Protein AF-A0A4S2T7N6-F1 (afdb_monomer_lite)

Secondary structure (DSSP, 8-state):
-------HHHHHHHIIIIIHHHHHHHHHHH--SHHHHHHHHHHHHHHHHHHHHHHHT-TT--HHHHHHHHHHHHHHHHHHHTTTTGGGTHHHHHHHHHHTT-

Foldseek 3Di:
DPDPDPDPLVVLCCCLVPVLVVVLVCLVPPPPDPLVSQLVNLLSVLVNVLSVVVSVVDPPDDNVVSVVVSVVVSVVSSCVVVVVCVVVCVVVVVVVVVVVVD

Radius of gyration: 18.23 Å; chains: 1; bounding box: 43×37×41 Å

Sequence (102 aa):
MNPITLDAAYWYGLLTAFVLPVLVGLVTTRVTHPGTKAVILLALSAADSFIVELAAGTPGWSARNALVITAVNFVVAVATHFGLWKPTGVAHRAQDAFVKAA

Structure (mmCIF, N/CA/C/O backbone):
data_AF-A0A4S2T7N6-F1
#
_entry.id   AF-A0A4S2T7N6-F1
#
loop_
_atom_site.group_PDB
_atom_site.id
_atom_site.type_symbol
_atom_site.label_atom_id
_atom_site.label_alt_id
_atom_site.label_comp_id
_atom_site.label_asym_id
_atom_site.label_entity_id
_atom_site.label_seq_id
_atom_site.pdbx_PDB_ins_code
_atom_site.Cartn_x
_atom_site.Cartn_y
_atom_site.Cartn_z
_atom_site.occupancy
_atom_site.B_iso_or_equiv
_atom_site.auth_seq_id
_atom_site.auth_comp_id
_atom_site.auth_asym_id
_atom_site.auth_atom_id
_atom_site.pdbx_PDB_model_num
ATOM 1 N N . MET A 1 1 ? 28.420 12.374 -15.843 1.00 50.41 1 MET A N 1
ATOM 2 C CA . MET A 1 1 ? 27.076 12.773 -15.375 1.00 50.41 1 MET A CA 1
ATOM 3 C C . MET A 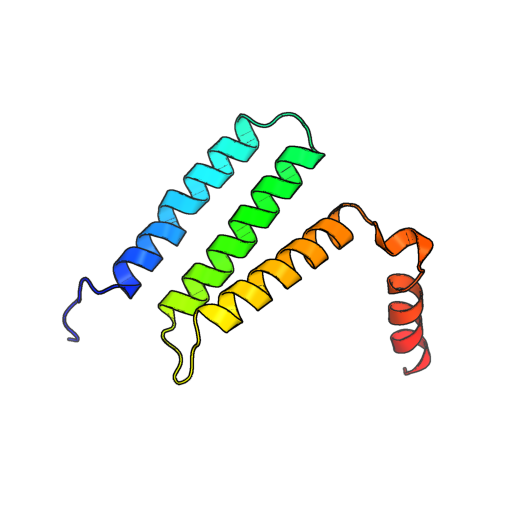1 1 ? 26.076 11.902 -16.107 1.00 50.41 1 MET A C 1
ATOM 5 O O . MET A 1 1 ? 26.020 12.005 -17.325 1.00 50.41 1 MET A O 1
ATOM 9 N N . ASN A 1 2 ? 25.361 11.012 -15.413 1.00 58.47 2 ASN A N 1
ATOM 10 C CA . ASN A 1 2 ? 24.216 10.349 -16.041 1.00 58.47 2 ASN A CA 1
ATOM 11 C C . ASN A 1 2 ? 23.169 11.431 -16.352 1.00 58.47 2 ASN A C 1
ATOM 13 O O . ASN A 1 2 ? 22.886 12.240 -15.464 1.00 58.47 2 ASN A O 1
ATOM 17 N N . PRO A 1 3 ? 22.630 11.501 -17.579 1.00 67.12 3 PRO A N 1
ATOM 18 C CA . PRO A 1 3 ? 21.542 12.419 -17.878 1.00 67.12 3 PRO A CA 1
ATOM 19 C C . PRO A 1 3 ? 20.336 12.072 -16.998 1.00 67.12 3 PRO A C 1
ATOM 21 O O . PRO A 1 3 ? 20.011 10.896 -16.826 1.00 67.12 3 PRO A O 1
ATOM 24 N N . ILE A 1 4 ? 19.677 13.089 -16.433 1.00 73.00 4 ILE A N 1
ATOM 25 C CA . ILE A 1 4 ? 18.376 12.888 -15.789 1.00 73.00 4 ILE A CA 1
ATOM 26 C C . ILE A 1 4 ? 17.404 12.493 -16.896 1.00 73.00 4 ILE A C 1
ATOM 28 O O . ILE A 1 4 ? 17.141 13.274 -17.810 1.00 73.00 4 ILE A O 1
ATOM 32 N N . THR A 1 5 ? 16.925 11.257 -16.840 1.00 76.31 5 THR A N 1
ATOM 33 C CA . THR A 1 5 ? 15.943 10.728 -17.780 1.00 76.31 5 THR A CA 1
ATOM 34 C C . THR A 1 5 ? 14.576 10.768 -17.109 1.00 76.31 5 THR A C 1
ATOM 36 O O . THR A 1 5 ? 14.415 10.327 -15.975 1.00 76.31 5 THR A O 1
ATOM 39 N N . LEU A 1 6 ? 13.594 11.367 -17.789 1.00 84.50 6 LEU A N 1
ATOM 40 C CA . LEU A 1 6 ? 12.190 11.368 -17.366 1.00 84.50 6 LEU A CA 1
ATOM 41 C C . LEU A 1 6 ? 11.553 10.041 -17.790 1.00 84.50 6 LEU A C 1
ATOM 43 O O . LEU A 1 6 ? 10.723 9.990 -18.698 1.00 84.50 6 LEU A O 1
ATOM 47 N N . ASP A 1 7 ? 12.036 8.958 -17.198 1.00 86.62 7 ASP A N 1
ATOM 48 C CA . ASP A 1 7 ? 11.578 7.606 -17.475 1.00 86.62 7 ASP A CA 1
ATOM 49 C C . ASP A 1 7 ? 10.348 7.238 -16.626 1.00 86.62 7 ASP A C 1
ATOM 51 O O . ASP A 1 7 ? 9.807 8.041 -15.863 1.00 86.62 7 ASP A O 1
ATOM 55 N N . ALA A 1 8 ? 9.863 6.007 -16.779 1.00 84.94 8 ALA A N 1
ATOM 56 C CA . ALA A 1 8 ? 8.728 5.533 -15.997 1.00 84.94 8 ALA A CA 1
ATOM 57 C C . ALA A 1 8 ? 9.022 5.549 -14.483 1.00 84.94 8 ALA A C 1
ATOM 59 O O . ALA A 1 8 ? 8.133 5.878 -13.701 1.00 84.94 8 ALA A O 1
ATOM 60 N N . ALA A 1 9 ? 10.263 5.260 -14.070 1.00 84.88 9 ALA A N 1
ATOM 61 C CA . ALA A 1 9 ? 10.665 5.263 -12.666 1.00 84.88 9 ALA A CA 1
ATOM 62 C C . ALA A 1 9 ? 10.555 6.663 -12.041 1.00 84.88 9 ALA A C 1
ATOM 64 O O . ALA A 1 9 ? 10.067 6.785 -10.914 1.00 84.88 9 ALA A O 1
ATOM 65 N N . TYR A 1 10 ? 10.903 7.721 -12.782 1.00 88.25 10 TYR A N 1
ATOM 66 C CA . TYR A 1 10 ? 10.676 9.104 -12.354 1.00 88.25 10 TYR A CA 1
ATOM 67 C C . TYR A 1 10 ? 9.190 9.382 -12.067 1.00 88.25 10 TYR A C 1
ATOM 69 O O . TYR A 1 10 ? 8.844 9.908 -11.006 1.00 88.25 10 TYR A O 1
ATOM 77 N N . TRP A 1 11 ? 8.296 8.991 -12.980 1.00 90.25 11 TRP A N 1
ATOM 78 C CA . TRP A 1 11 ? 6.855 9.211 -12.817 1.00 90.25 11 TRP A CA 1
ATOM 79 C C . TRP A 1 11 ? 6.247 8.375 -11.687 1.00 90.25 11 TRP A C 1
ATOM 81 O O . TRP A 1 11 ? 5.393 8.879 -10.953 1.00 90.25 11 TRP A O 1
ATOM 91 N N . TYR A 1 12 ? 6.709 7.138 -11.490 1.00 91.56 12 TYR A N 1
ATOM 92 C CA . TYR A 1 12 ? 6.313 6.328 -10.336 1.00 91.56 12 TYR A CA 1
ATOM 93 C C . TYR A 1 12 ? 6.793 6.944 -9.019 1.00 91.56 12 TYR A C 1
ATOM 95 O O . TYR A 1 12 ? 6.015 7.013 -8.070 1.00 91.56 12 TYR A O 1
ATOM 103 N N . GLY A 1 13 ? 8.020 7.471 -8.973 1.00 88.94 13 GLY A N 1
ATOM 104 C CA . GLY A 1 13 ? 8.536 8.197 -7.811 1.00 88.94 13 GLY A CA 1
ATOM 105 C C . GLY A 1 13 ? 7.724 9.452 -7.481 1.00 88.94 13 GLY A C 1
ATOM 106 O O . GLY A 1 13 ? 7.451 9.722 -6.315 1.00 88.94 13 GLY A O 1
ATOM 107 N N . LEU A 1 14 ? 7.269 10.200 -8.491 1.00 91.31 14 LEU A N 1
ATOM 108 C CA . LEU A 1 14 ? 6.382 11.349 -8.276 1.00 91.31 14 LEU A CA 1
ATOM 109 C C . LEU A 1 14 ? 5.012 10.919 -7.721 1.00 91.31 14 LEU A C 1
ATOM 111 O O . LEU A 1 14 ? 4.464 11.567 -6.824 1.00 91.31 14 LEU A O 1
ATOM 115 N N . LEU A 1 15 ? 4.464 9.818 -8.239 1.00 92.44 15 LEU A N 1
ATOM 116 C CA . LEU A 1 15 ? 3.195 9.255 -7.784 1.00 92.44 15 LEU A CA 1
ATOM 117 C C . LEU A 1 15 ? 3.264 8.844 -6.301 1.00 92.44 15 LEU A C 1
ATOM 119 O O . LEU A 1 15 ? 2.369 9.197 -5.528 1.00 92.44 15 LEU A O 1
ATOM 123 N N . THR A 1 16 ? 4.332 8.159 -5.886 1.00 92.19 16 THR A N 1
ATOM 124 C CA . THR A 1 16 ? 4.511 7.705 -4.496 1.00 92.19 16 THR A CA 1
ATOM 125 C C . THR A 1 16 ? 4.894 8.831 -3.542 1.00 92.19 16 THR A C 1
ATOM 127 O O . THR A 1 16 ? 4.392 8.876 -2.422 1.00 92.19 16 THR A O 1
ATOM 130 N N . ALA A 1 17 ? 5.708 9.795 -3.978 1.00 92.44 17 ALA A N 1
ATOM 131 C CA . ALA A 1 17 ? 6.172 10.882 -3.116 1.00 92.44 17 ALA A CA 1
ATOM 132 C C . ALA A 1 17 ? 5.134 11.995 -2.894 1.00 92.44 17 ALA A C 1
ATOM 134 O O . ALA A 1 17 ? 5.199 12.688 -1.879 1.00 92.44 17 ALA A O 1
ATOM 135 N N . PHE A 1 18 ? 4.196 12.196 -3.825 1.00 94.62 18 PHE A N 1
ATOM 136 C CA . PHE A 1 18 ? 3.232 13.299 -3.744 1.00 94.62 18 PHE A CA 1
ATOM 137 C C . PHE A 1 18 ? 1.776 12.833 -3.722 1.00 94.62 18 PHE A C 1
ATOM 139 O O . PHE A 1 18 ? 1.035 13.153 -2.791 1.00 94.62 18 PHE A O 1
ATOM 146 N N . VAL A 1 19 ? 1.349 12.062 -4.723 1.00 94.38 19 VAL A N 1
ATOM 147 C CA . VAL A 1 19 ? -0.072 11.712 -4.888 1.00 94.38 19 VAL A CA 1
ATOM 148 C C . VAL A 1 19 ? -0.551 10.800 -3.759 1.00 94.38 19 VAL A C 1
ATOM 150 O O . VAL A 1 19 ? -1.606 11.049 -3.173 1.00 94.38 19 VAL A O 1
ATOM 153 N N . LEU A 1 20 ? 0.232 9.779 -3.409 1.00 95.38 20 LEU A N 1
ATOM 154 C CA . LEU A 1 20 ? -0.100 8.847 -2.328 1.00 95.38 20 LEU A CA 1
ATOM 155 C C . LEU A 1 20 ? -0.269 9.547 -0.964 1.00 95.38 20 LEU A C 1
ATOM 157 O O . LEU A 1 20 ? -1.327 9.375 -0.352 1.00 95.38 20 LEU A O 1
ATOM 161 N N . PRO A 1 21 ? 0.667 10.399 -0.501 1.00 95.06 21 PRO A N 1
ATOM 162 C CA . PRO A 1 21 ? 0.491 11.182 0.721 1.00 95.06 21 PRO A CA 1
ATOM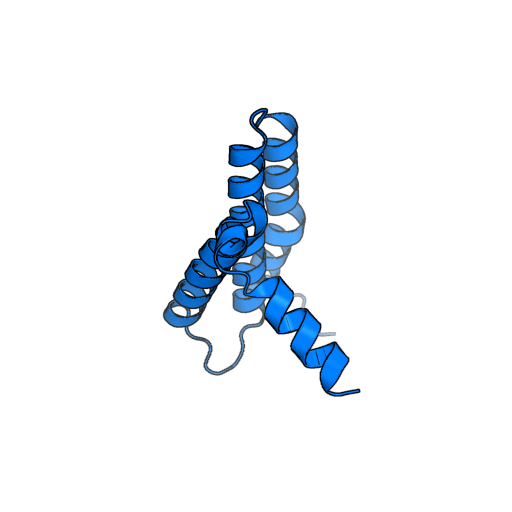 163 C C . PRO A 1 21 ? -0.753 12.076 0.717 1.00 95.06 21 PRO A C 1
ATOM 165 O O . PRO A 1 21 ? -1.433 12.178 1.740 1.00 95.06 21 PRO A O 1
ATOM 168 N N . VAL A 1 22 ? -1.102 12.684 -0.423 1.00 97.44 22 VAL A N 1
ATOM 169 C CA . VAL A 1 22 ? -2.329 13.491 -0.552 1.00 97.44 22 VAL A CA 1
ATOM 170 C C . VAL A 1 22 ? -3.577 12.627 -0.368 1.00 97.44 22 VAL A C 1
ATOM 172 O O . VAL A 1 22 ? -4.484 13.011 0.375 1.00 97.44 22 VAL A O 1
ATOM 175 N N . LEU A 1 23 ? -3.623 11.441 -0.981 1.00 97.25 23 LEU A N 1
ATOM 176 C CA . LEU A 1 23 ? -4.730 10.495 -0.799 1.00 97.25 23 LEU A CA 1
ATOM 177 C C . LEU A 1 23 ? -4.828 10.016 0.655 1.00 97.25 23 LEU A C 1
ATOM 179 O O . LEU A 1 23 ? -5.924 9.982 1.215 1.00 97.25 23 LEU A O 1
ATOM 183 N N . VAL A 1 24 ? -3.699 9.715 1.299 1.00 96.75 24 VAL A N 1
ATOM 184 C CA . VAL A 1 24 ? -3.653 9.360 2.727 1.00 96.75 24 VAL A CA 1
ATOM 185 C C . VAL A 1 24 ? -4.189 10.508 3.591 1.00 96.75 24 VAL A C 1
ATOM 187 O O . VAL A 1 24 ? -5.031 10.285 4.467 1.00 96.75 24 VAL A O 1
ATOM 190 N N . GLY A 1 25 ? -3.774 11.747 3.319 1.00 96.69 25 GLY A N 1
ATOM 191 C CA . GLY A 1 25 ? -4.281 12.947 3.988 1.00 96.69 25 GLY A CA 1
ATOM 192 C C . GLY A 1 25 ? -5.793 13.125 3.808 1.00 96.69 25 GLY A C 1
ATOM 193 O O . GLY A 1 25 ? -6.521 13.381 4.768 1.00 96.69 25 GLY A O 1
ATOM 194 N N . LEU A 1 26 ? -6.307 12.903 2.600 1.00 97.44 26 LEU A N 1
ATOM 195 C CA . LEU A 1 26 ? -7.741 12.964 2.316 1.00 97.44 26 LEU A CA 1
ATOM 196 C C . LEU A 1 26 ? -8.525 11.891 3.086 1.00 97.44 26 LEU A C 1
ATOM 198 O O . LEU A 1 26 ? -9.559 12.178 3.689 1.00 97.44 26 LEU A O 1
ATOM 202 N N . VAL A 1 27 ? -8.032 10.655 3.104 1.00 97.44 27 VAL A N 1
ATOM 203 C CA . VAL A 1 27 ? -8.686 9.535 3.797 1.00 97.44 27 VAL A CA 1
ATOM 204 C C . VAL A 1 27 ? -8.692 9.757 5.305 1.00 97.44 27 VAL A C 1
ATOM 206 O O . VAL A 1 27 ? -9.716 9.572 5.965 1.00 97.44 27 VAL A O 1
ATOM 209 N N . THR A 1 28 ? -7.566 10.198 5.860 1.00 96.44 28 THR A N 1
ATOM 210 C CA . THR A 1 28 ? -7.433 10.438 7.302 1.00 96.44 28 THR A CA 1
ATOM 211 C C . THR A 1 28 ? -8.322 11.582 7.788 1.00 96.44 28 THR A C 1
ATOM 213 O O . THR A 1 28 ? -8.850 11.478 8.900 1.00 96.44 28 THR A O 1
ATOM 216 N N . THR A 1 29 ? -8.556 12.600 6.951 1.00 97.62 29 THR A N 1
ATOM 217 C CA . THR A 1 29 ? -9.393 13.772 7.266 1.00 97.62 29 THR A CA 1
ATOM 218 C C . THR A 1 29 ? -10.882 13.582 6.970 1.00 97.62 29 THR A C 1
ATOM 220 O O . THR A 1 29 ? -11.713 14.099 7.715 1.00 97.62 29 THR A O 1
ATOM 223 N N . ARG A 1 30 ? -11.253 12.863 5.902 1.00 97.56 30 ARG A N 1
ATOM 224 C CA . ARG A 1 30 ? -12.655 12.768 5.440 1.00 97.56 30 ARG A CA 1
ATOM 225 C C . ARG A 1 30 ? -13.362 11.486 5.856 1.00 97.56 30 ARG A C 1
ATOM 227 O O . ARG A 1 30 ? -14.583 11.496 5.986 1.00 97.56 30 ARG A O 1
ATOM 234 N N . VAL A 1 31 ? -12.636 10.391 6.077 1.00 97.12 31 VAL A N 1
ATOM 235 C CA . VAL A 1 31 ? -13.247 9.126 6.502 1.00 97.12 31 VAL A CA 1
ATOM 236 C C . VAL A 1 31 ? -13.337 9.113 8.023 1.00 97.12 31 VAL A C 1
ATOM 238 O O . VAL A 1 31 ? -12.325 9.154 8.716 1.00 97.12 31 VAL A O 1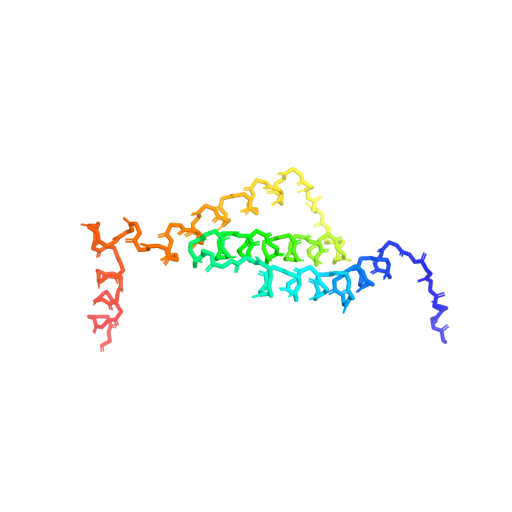
ATOM 241 N N . THR A 1 32 ? -14.546 9.065 8.570 1.00 96.06 32 THR A N 1
ATOM 242 C CA . THR A 1 32 ? -14.762 9.088 10.027 1.00 96.06 32 THR A CA 1
ATOM 243 C C . THR A 1 32 ? -14.873 7.690 10.622 1.00 96.06 32 THR A C 1
ATOM 245 O O . THR A 1 32 ? -14.422 7.464 11.742 1.00 96.06 32 THR A O 1
ATOM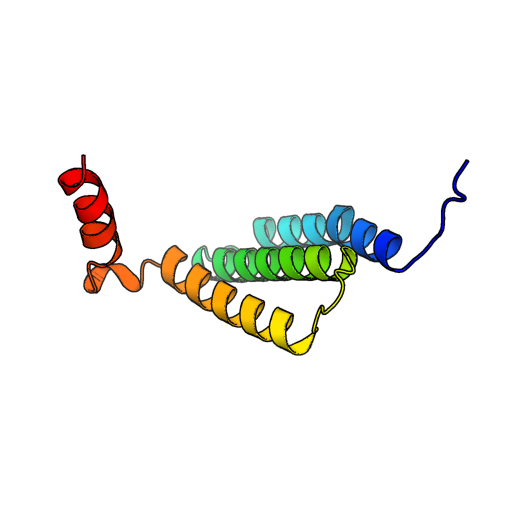 248 N N . HIS A 1 33 ? -15.405 6.726 9.865 1.00 96.69 33 HIS A N 1
ATOM 249 C CA . HIS A 1 33 ? -15.531 5.351 10.330 1.00 96.69 33 HIS A CA 1
ATOM 250 C C . HIS A 1 33 ? -14.146 4.677 10.429 1.00 96.69 33 HIS A C 1
ATOM 252 O O . HIS A 1 33 ? -13.450 4.574 9.412 1.00 96.69 33 HIS A O 1
ATOM 258 N N . PRO A 1 34 ? -13.744 4.161 11.607 1.00 93.25 34 PRO A N 1
ATOM 259 C CA . PRO A 1 34 ? -12.392 3.643 11.827 1.00 93.25 34 PRO A CA 1
ATOM 260 C C . PRO A 1 34 ? -12.077 2.425 10.951 1.00 93.25 34 PRO A C 1
ATOM 262 O O . PRO A 1 34 ? -11.008 2.367 10.353 1.00 93.25 34 PRO A O 1
ATOM 265 N N . GLY A 1 35 ? -13.031 1.499 10.792 1.00 94.06 35 GLY A N 1
ATOM 266 C CA . GLY A 1 35 ? -12.861 0.321 9.931 1.00 94.06 35 GLY A CA 1
ATOM 267 C C . GLY A 1 35 ? -12.656 0.678 8.455 1.00 94.06 35 GLY A C 1
ATOM 268 O O . GLY A 1 35 ? -11.648 0.311 7.864 1.00 94.06 35 GLY A O 1
ATOM 269 N N . THR A 1 36 ? -13.564 1.456 7.861 1.00 95.81 36 THR A N 1
ATOM 270 C CA . THR A 1 36 ? -13.430 1.958 6.487 1.00 95.81 36 THR A CA 1
ATOM 271 C C . THR A 1 36 ? -12.130 2.725 6.267 1.00 95.81 36 THR A C 1
ATOM 273 O O . THR A 1 36 ? -11.450 2.488 5.271 1.00 95.81 36 THR A O 1
ATOM 276 N N . LYS A 1 37 ? -11.742 3.600 7.208 1.00 97.12 37 LYS A N 1
ATOM 277 C CA . LYS A 1 37 ? -10.460 4.315 7.145 1.00 97.12 37 LYS A CA 1
ATOM 278 C C . LYS A 1 37 ? -9.298 3.331 7.065 1.00 97.12 37 LYS A C 1
ATOM 280 O O . LYS A 1 37 ? -8.462 3.461 6.178 1.00 97.12 37 LYS A O 1
ATOM 285 N N . ALA A 1 38 ? -9.270 2.338 7.949 1.00 96.19 38 ALA A N 1
ATOM 286 C CA . ALA A 1 38 ? -8.219 1.334 7.963 1.00 96.19 38 ALA A CA 1
ATOM 287 C C . ALA A 1 38 ? -8.137 0.545 6.653 1.00 96.19 38 ALA A C 1
ATOM 289 O O . ALA A 1 38 ? -7.051 0.415 6.101 1.00 96.19 38 ALA A O 1
ATOM 290 N N . VAL A 1 39 ? -9.264 0.073 6.113 1.00 97.06 39 VAL A N 1
ATOM 291 C CA . VAL A 1 39 ? -9.285 -0.683 4.847 1.00 97.06 39 VAL A CA 1
ATOM 292 C C . VAL A 1 39 ? -8.749 0.155 3.687 1.00 97.06 39 VAL A C 1
ATOM 294 O O . VAL A 1 39 ? -7.937 -0.338 2.907 1.00 97.06 39 VAL A O 1
ATOM 297 N N . ILE A 1 40 ? -9.155 1.424 3.583 1.00 97.38 40 ILE A N 1
ATOM 298 C CA . ILE A 1 40 ? -8.672 2.306 2.514 1.00 97.38 40 ILE A CA 1
ATOM 299 C C . ILE A 1 40 ? -7.174 2.5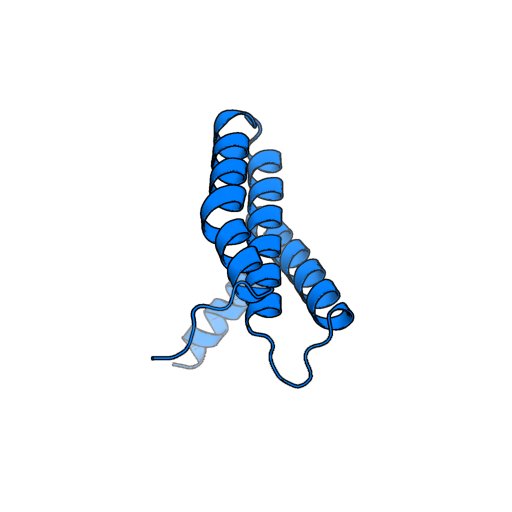82 2.679 1.00 97.38 40 ILE A C 1
ATOM 301 O O . ILE A 1 40 ? -6.433 2.518 1.702 1.00 97.38 40 ILE A O 1
ATOM 305 N N . LEU A 1 41 ? -6.704 2.847 3.900 1.00 96.88 41 LEU A N 1
ATOM 306 C CA . LEU A 1 41 ? -5.276 3.067 4.152 1.00 96.88 41 LEU A CA 1
ATOM 307 C C . LEU A 1 41 ? -4.438 1.813 3.870 1.00 96.88 41 LEU A C 1
ATOM 309 O O . LEU A 1 41 ? -3.357 1.923 3.297 1.00 96.88 41 LEU A O 1
ATOM 313 N N . LEU A 1 42 ? -4.947 0.625 4.203 1.00 95.94 42 LEU A N 1
ATOM 314 C CA . LEU A 1 42 ? -4.316 -0.649 3.849 1.00 95.94 42 LEU A CA 1
ATOM 315 C C . LEU A 1 42 ? -4.250 -0.843 2.331 1.00 95.94 42 LEU A C 1
ATOM 317 O O . LEU A 1 42 ? -3.226 -1.288 1.818 1.00 95.94 42 LEU A O 1
ATOM 321 N N . ALA A 1 43 ? -5.306 -0.476 1.603 1.00 96.25 43 ALA A N 1
ATOM 322 C CA . ALA A 1 43 ? -5.315 -0.542 0.145 1.00 96.25 43 ALA A CA 1
ATOM 323 C C . ALA A 1 43 ? -4.294 0.428 -0.472 1.00 96.25 43 ALA A C 1
ATOM 325 O O . ALA A 1 43 ? -3.566 0.047 -1.385 1.00 96.25 43 ALA A O 1
ATOM 326 N N . LEU A 1 44 ? -4.191 1.654 0.056 1.00 96.50 44 LEU A N 1
ATOM 327 C CA . LEU A 1 44 ? -3.190 2.632 -0.383 1.00 96.50 44 LEU A CA 1
ATOM 328 C C . LEU A 1 44 ? -1.760 2.155 -0.101 1.00 96.50 44 LEU A C 1
ATOM 330 O O . LEU A 1 44 ? -0.898 2.296 -0.961 1.00 96.50 44 LEU A O 1
ATOM 334 N N . SER A 1 45 ? -1.515 1.535 1.055 1.00 95.12 45 SER A N 1
ATOM 335 C CA . SER A 1 45 ? -0.211 0.944 1.386 1.00 95.12 45 SER A CA 1
ATOM 336 C C . SER A 1 45 ? 0.156 -0.229 0.466 1.00 95.12 45 SER A C 1
ATOM 338 O O . SER A 1 45 ? 1.303 -0.342 0.028 1.00 95.12 45 SER A O 1
ATOM 340 N N . ALA A 1 46 ? -0.817 -1.079 0.125 1.00 95.19 46 ALA A N 1
ATOM 341 C CA . ALA A 1 46 ? -0.618 -2.168 -0.826 1.00 95.19 46 ALA A CA 1
ATOM 342 C C . ALA A 1 46 ? -0.314 -1.642 -2.242 1.00 95.19 46 ALA A C 1
ATOM 344 O O . ALA A 1 46 ? 0.572 -2.167 -2.916 1.00 95.19 46 ALA A O 1
ATOM 345 N N . ALA A 1 47 ? -1.010 -0.584 -2.671 1.00 95.06 47 ALA A N 1
ATOM 346 C CA . ALA A 1 47 ? -0.764 0.076 -3.949 1.00 95.06 47 ALA A CA 1
ATOM 347 C C . ALA A 1 47 ? 0.627 0.726 -4.006 1.00 95.06 47 ALA A C 1
ATOM 349 O O . ALA A 1 47 ? 1.328 0.547 -4.997 1.00 95.06 47 ALA A O 1
ATOM 350 N N . ASP A 1 48 ? 1.046 1.420 -2.945 1.00 93.94 48 ASP A N 1
ATOM 351 C CA . ASP A 1 48 ? 2.388 2.008 -2.834 1.00 93.94 48 ASP A CA 1
ATOM 352 C C . ASP A 1 48 ? 3.481 0.943 -2.980 1.00 93.94 48 ASP A C 1
ATOM 354 O O . ASP A 1 48 ? 4.348 1.049 -3.845 1.00 93.94 48 ASP A O 1
ATOM 358 N N . SER A 1 49 ? 3.362 -0.158 -2.232 1.00 90.81 49 SER A N 1
ATOM 359 C CA . SER A 1 49 ? 4.312 -1.277 -2.311 1.00 90.81 49 SER A CA 1
ATOM 360 C C . SER A 1 49 ? 4.402 -1.865 -3.727 1.00 90.81 49 SER A C 1
ATOM 362 O O . SER A 1 49 ? 5.497 -2.132 -4.218 1.00 90.81 49 SER A O 1
ATOM 364 N N . PHE A 1 50 ? 3.262 -2.023 -4.410 1.00 92.62 50 PHE A N 1
ATOM 365 C CA . PHE A 1 50 ? 3.220 -2.508 -5.793 1.00 92.62 50 PHE A CA 1
ATOM 366 C C . PHE A 1 50 ? 3.870 -1.526 -6.779 1.00 92.62 50 PHE A C 1
ATOM 368 O O . PHE A 1 50 ? 4.604 -1.949 -7.671 1.00 92.62 50 PHE A O 1
ATOM 375 N N . ILE A 1 51 ? 3.623 -0.220 -6.630 1.00 92.69 51 ILE A N 1
ATOM 376 C CA . ILE A 1 51 ? 4.218 0.815 -7.491 1.00 92.69 51 ILE A CA 1
ATOM 377 C C . ILE A 1 51 ? 5.737 0.863 -7.297 1.00 92.69 51 ILE A C 1
ATOM 379 O O . ILE A 1 51 ? 6.468 0.972 -8.280 1.00 92.69 51 ILE A O 1
ATOM 383 N N . VAL A 1 52 ? 6.219 0.745 -6.057 1.00 89.19 52 VAL A N 1
ATOM 384 C CA . VAL A 1 52 ? 7.656 0.685 -5.752 1.00 89.19 52 VAL A CA 1
ATOM 385 C C . VAL A 1 52 ? 8.305 -0.536 -6.405 1.00 89.19 52 VAL A C 1
ATOM 387 O O . VAL A 1 52 ? 9.358 -0.408 -7.030 1.00 89.19 52 VAL A O 1
ATOM 390 N N . GLU A 1 53 ? 7.672 -1.707 -6.318 1.00 88.56 53 GLU A N 1
ATOM 391 C CA . GLU A 1 53 ? 8.169 -2.924 -6.968 1.00 88.56 53 GLU A CA 1
ATOM 392 C C . GLU A 1 53 ? 8.187 -2.790 -8.499 1.00 88.56 53 GLU A C 1
ATOM 394 O O . GLU A 1 53 ? 9.175 -3.136 -9.147 1.00 88.56 53 GLU A O 1
ATOM 399 N N . LEU A 1 54 ? 7.127 -2.220 -9.078 1.00 88.81 54 LEU A N 1
ATOM 400 C CA . LEU A 1 54 ? 7.044 -1.923 -10.508 1.00 88.81 54 LEU A CA 1
ATOM 401 C C . LEU A 1 54 ? 8.153 -0.955 -10.954 1.00 88.81 54 LEU A C 1
ATOM 403 O O . LEU A 1 54 ? 8.757 -1.153 -12.008 1.00 88.81 54 LEU A O 1
ATOM 407 N N . ALA A 1 55 ? 8.446 0.071 -10.153 1.00 87.88 55 ALA A N 1
ATOM 408 C CA . ALA A 1 55 ? 9.493 1.047 -10.441 1.00 87.88 55 ALA A CA 1
ATOM 409 C C . ALA A 1 55 ? 10.908 0.452 -10.352 1.00 87.88 55 ALA A C 1
ATOM 411 O O . ALA A 1 55 ? 11.810 0.929 -11.039 1.00 87.88 55 ALA A O 1
ATOM 412 N N . ALA A 1 56 ? 11.106 -0.594 -9.543 1.00 85.38 56 ALA A N 1
ATOM 413 C CA . ALA A 1 56 ? 12.398 -1.260 -9.392 1.00 85.38 56 ALA A CA 1
ATOM 414 C C . ALA A 1 56 ? 12.830 -2.047 -10.645 1.00 85.38 56 ALA A C 1
ATOM 416 O O . ALA A 1 56 ? 14.023 -2.294 -10.823 1.00 85.38 56 ALA A O 1
ATOM 417 N N . GLY A 1 57 ? 11.892 -2.425 -11.525 1.00 78.69 57 GLY A N 1
ATOM 418 C CA . GLY A 1 57 ? 12.205 -2.994 -12.843 1.00 78.69 57 GLY A CA 1
ATOM 419 C C . GLY A 1 57 ? 12.983 -4.316 -12.806 1.00 78.69 57 GLY A C 1
ATOM 420 O O . GLY A 1 57 ? 13.814 -4.571 -13.679 1.00 78.69 57 GLY A O 1
ATOM 421 N N . THR A 1 58 ? 12.755 -5.150 -11.790 1.00 81.94 58 THR A N 1
ATOM 422 C CA . THR A 1 58 ? 13.539 -6.365 -11.529 1.00 81.94 58 THR A CA 1
ATOM 423 C C . THR A 1 58 ? 13.472 -7.362 -12.703 1.00 81.94 58 THR A C 1
ATOM 425 O O . THR A 1 58 ? 12.382 -7.642 -13.211 1.00 81.94 58 THR A O 1
ATOM 428 N N . PRO A 1 59 ? 14.595 -7.966 -13.144 1.00 85.19 59 PRO A N 1
ATOM 429 C CA . PRO A 1 59 ? 14.568 -8.997 -14.182 1.00 85.19 59 PRO A CA 1
ATOM 430 C C . PRO A 1 59 ? 13.663 -10.174 -13.794 1.00 85.19 59 PRO A C 1
ATOM 432 O O . PRO A 1 59 ? 13.761 -10.702 -12.690 1.00 85.19 59 PRO A O 1
ATOM 435 N N . GLY A 1 60 ? 12.780 -10.594 -14.705 1.00 84.38 60 GLY A N 1
ATOM 436 C CA . GLY A 1 60 ? 11.799 -11.656 -14.441 1.00 84.38 60 GLY A CA 1
ATOM 437 C C . GLY A 1 60 ? 10.533 -11.192 -13.710 1.00 84.38 60 GLY A C 1
ATOM 438 O O . GLY A 1 60 ? 9.696 -12.025 -13.356 1.00 84.38 60 GLY A O 1
ATOM 439 N N . TRP A 1 61 ? 10.363 -9.883 -13.505 1.00 87.19 61 TRP A N 1
ATOM 440 C CA . TRP A 1 61 ? 9.143 -9.328 -12.933 1.00 87.19 61 TRP A CA 1
ATOM 441 C C . TRP A 1 61 ? 7.916 -9.615 -13.812 1.00 87.19 61 TRP A C 1
ATOM 443 O O . TRP A 1 61 ? 7.940 -9.476 -15.036 1.00 87.19 61 TRP A O 1
ATOM 453 N N . SER A 1 62 ? 6.822 -10.017 -13.165 1.00 89.75 62 SER A N 1
ATOM 454 C CA . SER A 1 62 ? 5.540 -10.316 -13.803 1.00 89.75 62 SER A CA 1
ATOM 455 C C . SER A 1 62 ? 4.445 -9.516 -13.117 1.00 89.75 62 SER A C 1
ATOM 457 O O . SER A 1 62 ? 4.088 -9.804 -11.974 1.00 89.75 62 SER A O 1
ATOM 459 N N . ALA A 1 63 ? 3.855 -8.566 -13.849 1.00 87.75 63 ALA A N 1
ATOM 460 C CA . ALA A 1 63 ? 2.747 -7.742 -13.365 1.00 87.75 63 ALA A CA 1
ATOM 461 C C . ALA A 1 63 ? 1.593 -8.577 -12.809 1.00 87.75 63 ALA A C 1
ATOM 463 O O . ALA A 1 63 ? 0.992 -8.234 -11.794 1.00 87.75 63 ALA A O 1
ATOM 464 N N . ARG A 1 64 ? 1.305 -9.708 -13.463 1.00 90.31 64 ARG A N 1
ATOM 465 C CA . ARG A 1 64 ? 0.254 -10.631 -13.040 1.00 90.31 64 ARG A CA 1
ATOM 466 C C . ARG A 1 64 ? 0.562 -11.231 -11.671 1.00 90.31 64 ARG A C 1
ATOM 468 O O . ARG A 1 64 ? -0.323 -11.275 -10.825 1.00 90.31 64 ARG A O 1
ATOM 475 N N . ASN A 1 65 ? 1.795 -11.690 -11.461 1.00 91.88 65 ASN A N 1
ATOM 476 C CA . ASN A 1 65 ? 2.191 -12.308 -10.197 1.00 91.88 65 ASN A CA 1
ATOM 477 C C . ASN A 1 65 ? 2.231 -11.273 -9.075 1.00 91.88 65 ASN A C 1
ATOM 479 O O . ASN A 1 65 ? 1.668 -11.523 -8.012 1.00 91.88 65 ASN A O 1
ATOM 483 N N . ALA A 1 66 ? 2.822 -10.106 -9.338 1.00 91.56 66 ALA A N 1
ATOM 484 C CA . ALA A 1 66 ? 2.868 -9.005 -8.385 1.00 91.56 66 ALA A CA 1
ATOM 485 C C . ALA A 1 66 ? 1.450 -8.597 -7.955 1.00 91.56 66 ALA A C 1
ATOM 487 O O . ALA A 1 66 ? 1.166 -8.529 -6.766 1.00 91.56 66 ALA A O 1
ATOM 488 N N . LEU A 1 67 ? 0.510 -8.465 -8.898 1.00 92.19 67 LEU A N 1
ATOM 489 C CA . LEU A 1 67 ? -0.872 -8.093 -8.588 1.00 92.19 67 LEU A CA 1
ATOM 490 C C . LEU A 1 67 ? -1.593 -9.152 -7.739 1.00 92.19 67 LEU A C 1
ATOM 492 O O . LEU A 1 67 ? -2.317 -8.806 -6.804 1.00 92.19 67 LEU A O 1
ATOM 496 N N . VAL A 1 68 ? -1.378 -10.440 -8.025 1.00 95.00 68 VAL A N 1
ATOM 497 C CA . VAL A 1 68 ? -1.924 -11.537 -7.208 1.00 95.00 68 VAL A CA 1
ATOM 498 C C . VAL A 1 68 ? -1.343 -11.502 -5.792 1.00 95.00 68 VAL A C 1
ATOM 500 O O . VAL A 1 68 ? -2.099 -11.603 -4.827 1.00 95.00 68 VAL A O 1
ATOM 503 N N . ILE A 1 69 ? -0.029 -11.311 -5.650 1.00 94.19 69 ILE A N 1
ATOM 504 C CA . ILE A 1 69 ? 0.638 -11.222 -4.343 1.00 94.19 69 ILE A CA 1
ATOM 505 C C . ILE A 1 69 ? 0.133 -10.007 -3.559 1.00 94.19 69 ILE A C 1
ATOM 507 O O . ILE A 1 69 ? -0.223 -10.145 -2.390 1.00 94.19 69 ILE A O 1
ATOM 511 N N . THR A 1 70 ? 0.023 -8.837 -4.191 1.00 94.94 70 THR A N 1
ATOM 512 C CA . THR A 1 70 ? -0.526 -7.626 -3.567 1.00 94.94 70 THR A CA 1
ATOM 513 C C . THR A 1 70 ? -1.953 -7.850 -3.072 1.00 94.94 70 THR A C 1
ATOM 515 O O . THR A 1 70 ? -2.270 -7.469 -1.945 1.00 94.94 70 THR A O 1
ATOM 518 N N . ALA A 1 71 ? -2.805 -8.510 -3.862 1.00 95.31 71 ALA A N 1
ATOM 519 C CA . ALA A 1 71 ? -4.175 -8.820 -3.458 1.00 95.31 71 ALA A CA 1
ATOM 520 C C . ALA A 1 71 ? -4.225 -9.777 -2.255 1.00 95.31 71 ALA A C 1
ATOM 522 O O . ALA A 1 71 ? -4.965 -9.532 -1.300 1.00 95.31 71 ALA A O 1
ATOM 523 N N . VAL A 1 72 ? -3.408 -10.836 -2.263 1.00 95.81 72 VAL A N 1
ATOM 524 C CA . VAL A 1 72 ? -3.295 -11.771 -1.131 1.00 95.81 72 VAL A CA 1
ATOM 525 C C . VAL A 1 72 ? -2.806 -11.043 0.122 1.00 95.81 72 VAL A C 1
ATOM 527 O O . VAL A 1 72 ? -3.426 -11.159 1.180 1.00 95.81 72 VAL A O 1
ATOM 530 N N . ASN A 1 73 ? -1.752 -10.236 0.003 1.00 95.31 73 ASN A N 1
ATOM 531 C CA . ASN A 1 73 ? -1.194 -9.468 1.114 1.00 9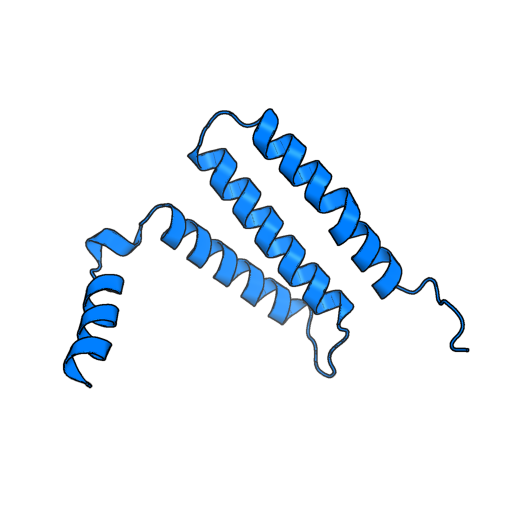5.31 73 ASN A CA 1
ATOM 532 C C . ASN A 1 73 ? -2.198 -8.461 1.673 1.00 95.31 73 ASN A C 1
ATOM 534 O O . ASN A 1 73 ? -2.302 -8.319 2.889 1.00 95.31 73 ASN A O 1
ATOM 538 N N . PHE A 1 74 ? -2.982 -7.807 0.816 1.00 95.38 74 PHE A N 1
ATOM 539 C CA . PHE A 1 74 ? -4.051 -6.914 1.247 1.00 95.38 74 PHE A CA 1
ATOM 540 C C . PHE A 1 74 ? -5.103 -7.654 2.085 1.00 95.38 74 PHE A C 1
ATOM 542 O O . PHE A 1 74 ? -5.453 -7.196 3.173 1.00 95.38 74 PHE A O 1
ATOM 549 N N . VAL A 1 75 ? -5.562 -8.827 1.633 1.00 95.50 75 VAL A N 1
ATOM 550 C CA . VAL A 1 75 ? -6.520 -9.651 2.391 1.00 95.50 75 VAL A CA 1
ATOM 551 C C . VAL A 1 75 ? -5.935 -10.071 3.739 1.00 95.50 75 VAL A C 1
ATOM 553 O O . VAL A 1 75 ? -6.604 -9.938 4.767 1.00 95.50 75 VAL A O 1
ATOM 556 N N . VAL A 1 76 ? -4.681 -10.528 3.762 1.00 93.75 76 VAL A N 1
ATOM 557 C CA . VAL A 1 76 ? -3.983 -10.896 5.004 1.00 93.75 76 VAL A CA 1
ATOM 558 C C . VAL A 1 76 ? -3.859 -9.692 5.938 1.00 93.75 76 VAL A C 1
ATOM 560 O O . VAL A 1 76 ? -4.130 -9.821 7.134 1.00 93.75 76 VAL A O 1
ATOM 563 N N . ALA A 1 77 ? -3.515 -8.516 5.414 1.00 93.94 77 ALA A N 1
ATOM 564 C CA . ALA A 1 77 ? -3.372 -7.292 6.192 1.00 93.94 77 ALA A CA 1
ATOM 565 C C . ALA A 1 77 ? -4.708 -6.834 6.789 1.00 93.94 77 ALA A C 1
ATOM 567 O O . ALA A 1 77 ? -4.762 -6.513 7.974 1.00 93.94 77 ALA A O 1
ATOM 568 N N . VAL A 1 78 ? -5.801 -6.883 6.023 1.00 94.31 78 VAL A N 1
ATOM 569 C CA . VAL A 1 78 ? -7.162 -6.600 6.512 1.00 94.31 78 VAL A CA 1
ATOM 570 C C . VAL A 1 78 ? -7.559 -7.595 7.601 1.00 94.31 78 VAL A C 1
ATOM 572 O O . VAL A 1 78 ? -7.990 -7.196 8.685 1.00 94.31 78 VAL A O 1
ATOM 575 N N . ALA A 1 79 ? -7.364 -8.891 7.354 1.00 92.50 79 ALA A N 1
ATOM 576 C CA . ALA A 1 79 ? -7.697 -9.932 8.317 1.00 92.50 79 ALA A CA 1
ATOM 577 C C . ALA A 1 79 ? -6.887 -9.794 9.620 1.00 92.50 79 ALA A C 1
ATOM 579 O O . ALA A 1 79 ? -7.416 -10.007 10.713 1.00 92.50 79 ALA A O 1
ATOM 580 N N . THR A 1 80 ? -5.621 -9.390 9.511 1.00 91.69 80 THR A N 1
ATOM 581 C CA . THR A 1 80 ? -4.746 -9.093 10.652 1.00 91.69 80 THR A CA 1
ATOM 582 C C . THR A 1 80 ? -5.209 -7.839 11.389 1.00 91.69 80 THR A C 1
ATOM 584 O O . THR A 1 80 ? -5.365 -7.878 12.608 1.00 91.69 80 THR A O 1
ATOM 587 N N . HIS A 1 81 ? -5.508 -6.758 10.664 1.00 91.81 81 HIS A N 1
ATOM 588 C CA . HIS A 1 81 ? -5.920 -5.475 11.231 1.00 91.81 81 HIS A CA 1
ATOM 589 C C . HIS A 1 81 ? -7.187 -5.594 12.084 1.00 91.81 81 HIS A C 1
ATOM 591 O O . HIS A 1 81 ? -7.252 -5.054 13.186 1.00 91.81 81 HIS A O 1
ATOM 597 N N . PHE A 1 82 ? -8.181 -6.346 11.609 1.00 93.06 82 PHE A N 1
ATOM 598 C CA . PHE A 1 82 ? -9.427 -6.572 12.347 1.00 93.06 82 PHE A CA 1
ATOM 599 C C . PHE A 1 82 ? -9.368 -7.764 13.313 1.00 93.06 82 PHE A C 1
ATOM 601 O O . PHE A 1 82 ? -10.343 -8.046 14.007 1.00 93.06 82 PHE A O 1
ATOM 608 N N . GLY A 1 83 ? -8.237 -8.470 13.388 1.00 89.69 83 GLY A N 1
ATOM 609 C CA . GLY A 1 83 ? -8.066 -9.604 14.290 1.00 89.69 83 GLY A CA 1
ATOM 610 C C . GLY A 1 83 ? -8.960 -10.800 13.956 1.00 89.69 83 GLY A C 1
ATOM 611 O O . GLY A 1 83 ? -9.349 -11.526 14.870 1.00 89.69 83 GLY A O 1
ATOM 612 N N . LEU A 1 84 ? -9.263 -11.044 12.675 1.00 88.69 84 LEU A N 1
ATOM 613 C CA . LEU A 1 84 ? -10.079 -12.190 12.230 1.00 88.69 84 LEU A CA 1
ATOM 614 C C . LEU A 1 84 ? -9.458 -13.534 12.642 1.00 88.69 84 LEU A C 1
ATOM 616 O O . LEU A 1 84 ? -10.161 -14.523 12.810 1.00 88.69 84 LEU A O 1
ATOM 620 N N . TRP A 1 85 ? -8.143 -13.556 12.850 1.00 84.25 85 TRP A N 1
ATOM 621 C CA . TRP A 1 85 ? -7.381 -14.722 13.293 1.00 84.25 85 TRP A CA 1
ATOM 622 C C . TRP A 1 85 ? -7.412 -14.935 14.816 1.00 84.25 85 TRP A C 1
ATOM 624 O O . TRP A 1 85 ? -6.869 -15.927 15.294 1.00 84.25 85 TRP A O 1
ATOM 634 N N . LYS A 1 86 ? -8.037 -14.050 15.612 1.00 81.88 86 LYS A N 1
ATOM 635 C CA . LYS A 1 86 ? -8.122 -14.226 17.079 1.00 81.88 86 LYS A CA 1
ATOM 636 C C . LYS A 1 86 ? -8.674 -15.603 17.492 1.00 81.88 86 LYS A C 1
ATOM 638 O O . LYS A 1 86 ? -8.046 -16.232 18.340 1.00 81.88 86 LYS A O 1
ATOM 643 N N . PRO A 1 87 ? -9.767 -16.123 16.896 1.00 86.06 87 PRO A N 1
ATOM 644 C CA . PRO A 1 87 ? -10.313 -17.429 17.274 1.00 86.06 87 PRO A CA 1
ATOM 645 C C . PRO A 1 87 ? -9.410 -18.610 16.905 1.00 86.06 87 PRO A C 1
ATOM 647 O O . PRO A 1 87 ? -9.510 -19.672 17.511 1.00 86.06 87 PRO A O 1
ATOM 650 N N . THR A 1 88 ? -8.530 -18.459 15.912 1.00 85.25 88 THR A N 1
ATOM 651 C CA . THR A 1 88 ? -7.704 -19.575 15.428 1.00 85.25 88 THR A CA 1
ATOM 652 C C . THR A 1 88 ? -6.492 -19.834 16.326 1.00 85.25 88 THR A C 1
ATOM 654 O O . THR A 1 88 ? -5.887 -20.907 16.252 1.00 85.25 88 THR A O 1
ATOM 657 N N . GLY A 1 89 ? -6.127 -18.871 17.185 1.00 83.44 89 GLY A N 1
ATOM 658 C CA . GLY A 1 89 ? -4.992 -18.970 18.107 1.00 83.44 89 GLY A CA 1
ATOM 659 C C . GLY A 1 89 ? -3.626 -19.047 17.413 1.00 83.44 89 GLY A C 1
ATOM 660 O O . GLY A 1 89 ? -2.626 -19.328 18.068 1.00 83.44 89 GLY A O 1
ATOM 661 N N . VAL A 1 90 ? -3.566 -18.815 16.095 1.00 85.44 90 VAL A N 1
ATOM 662 C CA . VAL A 1 90 ? -2.350 -18.989 15.281 1.00 85.44 90 VAL A CA 1
ATOM 663 C C . VAL A 1 90 ? -1.217 -18.082 15.763 1.00 85.44 90 VAL A C 1
ATOM 665 O O . VAL A 1 90 ? -0.098 -18.555 15.927 1.00 85.44 90 VAL A O 1
ATOM 668 N N . ALA A 1 91 ? -1.510 -16.812 16.061 1.00 82.69 91 ALA A N 1
ATOM 669 C CA . ALA A 1 91 ? -0.506 -15.862 16.545 1.00 82.69 91 ALA A CA 1
ATOM 670 C C . ALA A 1 91 ? 0.108 -16.292 17.889 1.00 82.69 91 ALA A C 1
ATOM 672 O O . ALA A 1 91 ? 1.323 -16.252 18.045 1.00 82.69 91 ALA A O 1
ATOM 673 N N . HIS A 1 92 ? -0.722 -16.761 18.827 1.00 83.00 92 HIS A N 1
ATOM 674 C CA . HIS A 1 92 ? -0.262 -17.227 20.136 1.00 83.00 92 HIS A CA 1
ATOM 675 C C . HIS A 1 92 ? 0.617 -18.479 20.012 1.00 83.00 92 HIS A C 1
ATOM 677 O O . HIS A 1 92 ? 1.727 -18.509 20.529 1.00 83.00 92 HIS A O 1
ATOM 683 N N . ARG A 1 93 ? 0.186 -19.474 19.222 1.00 85.94 93 ARG A N 1
ATOM 684 C CA . ARG A 1 93 ? 0.988 -20.684 18.970 1.00 85.94 93 ARG A CA 1
ATOM 685 C C . ARG A 1 93 ? 2.320 -20.382 18.278 1.00 85.94 93 ARG A C 1
ATOM 687 O O . ARG A 1 93 ? 3.317 -21.028 18.585 1.00 85.94 93 ARG A O 1
ATOM 694 N N . ALA A 1 94 ? 2.341 -19.425 17.348 1.00 85.88 94 ALA A N 1
ATOM 695 C CA . ALA A 1 94 ? 3.571 -18.997 16.690 1.00 85.88 94 ALA A CA 1
ATOM 696 C C . ALA A 1 94 ? 4.543 -18.343 17.686 1.00 85.88 94 ALA A C 1
ATOM 698 O O . ALA A 1 94 ? 5.725 -18.664 17.668 1.00 85.88 94 ALA A O 1
ATOM 699 N N . GLN A 1 95 ? 4.048 -17.481 18.581 1.00 86.19 95 GLN A N 1
ATOM 700 C CA . GLN A 1 95 ? 4.855 -16.882 19.652 1.00 86.19 95 GLN A CA 1
ATOM 701 C C . GLN A 1 95 ? 5.438 -17.952 20.588 1.00 86.19 95 GLN A C 1
ATOM 703 O O . GLN A 1 95 ? 6.642 -17.950 20.842 1.00 86.19 95 GLN A O 1
ATOM 708 N N . ASP A 1 96 ? 4.621 -18.912 21.029 1.00 88.75 96 ASP A N 1
ATOM 709 C CA . ASP A 1 96 ? 5.055 -19.996 21.920 1.00 88.75 96 ASP A CA 1
ATOM 710 C C . ASP A 1 96 ? 6.130 -20.901 21.292 1.00 88.75 96 ASP A C 1
ATOM 712 O O . ASP A 1 96 ? 6.991 -21.429 22.000 1.00 88.75 96 ASP A O 1
ATOM 716 N N . ALA A 1 97 ? 6.100 -21.087 19.968 1.00 84.31 97 ALA A N 1
ATOM 717 C CA . ALA A 1 97 ? 7.079 -21.903 19.250 1.00 84.31 97 ALA A CA 1
ATOM 718 C C . ALA A 1 97 ? 8.497 -21.308 19.306 1.00 84.31 97 ALA A C 1
ATOM 720 O O . ALA A 1 97 ? 9.464 -22.059 19.401 1.00 84.31 97 ALA A O 1
ATOM 721 N N . PHE A 1 98 ? 8.624 -19.977 19.302 1.00 70.69 98 PHE A N 1
ATOM 722 C CA . PHE A 1 98 ? 9.921 -19.305 19.436 1.00 70.69 98 PHE A CA 1
ATOM 723 C C . PHE A 1 98 ? 10.413 -19.240 20.887 1.00 70.69 98 PHE A C 1
ATOM 725 O O . PHE A 1 98 ? 11.618 -19.210 21.106 1.00 70.69 98 PHE A O 1
ATOM 732 N N . VAL A 1 99 ? 9.511 -19.268 21.875 1.00 72.25 99 VAL A N 1
ATOM 733 C CA . VAL A 1 99 ? 9.880 -19.305 23.303 1.00 72.25 99 VAL A CA 1
ATOM 734 C C . VAL A 1 99 ? 10.354 -20.695 23.733 1.00 72.25 99 VAL A C 1
ATOM 736 O O . VAL A 1 99 ? 11.244 -20.800 24.563 1.00 72.25 99 VAL A O 1
ATOM 739 N N . LYS A 1 100 ? 9.790 -21.772 23.170 1.00 59.44 100 LYS A N 1
ATOM 740 C CA . LYS A 1 100 ? 10.198 -23.156 23.492 1.00 59.44 100 LYS A CA 1
ATOM 741 C C . LYS A 1 100 ? 11.459 -23.633 22.765 1.00 59.44 100 LYS A C 1
ATOM 743 O O . LYS A 1 100 ? 11.980 -24.687 23.112 1.00 59.44 100 LYS A O 1
ATOM 748 N N . ALA A 1 101 ? 11.893 -22.915 21.730 1.00 54.97 101 ALA A N 1
ATOM 749 C CA . ALA A 1 101 ? 13.082 -23.244 20.942 1.00 54.97 101 ALA A CA 1
ATOM 750 C C . ALA A 1 101 ? 14.359 -22.518 21.419 1.00 54.97 101 ALA A C 1
ATOM 752 O O . ALA A 1 101 ? 15.418 -22.735 20.829 1.00 54.97 101 ALA A O 1
ATOM 753 N N . ALA A 1 102 ? 14.253 -21.672 22.450 1.00 49.19 102 ALA A N 1
ATOM 754 C CA . ALA A 1 102 ? 15.355 -20.989 23.130 1.00 49.19 102 ALA A CA 1
ATOM 755 C C . ALA A 1 102 ? 15.594 -21.612 24.512 1.00 49.19 102 ALA A C 1
ATOM 757 O O . ALA A 1 102 ? 16.771 -21.637 24.936 1.00 49.19 102 ALA A O 1
#

pLDDT: mean 88.73, std 10.01, range [49.19, 97.62]